Protein AF-A0A357AYV5-F1 (afdb_monomer_lite)

Foldseek 3Di:
DEAEACLVDDPVVLVQLLCCLPVQWGQDPVRDIDGRPPPDYHYDHCQLVVLLVVLDPPPDDDDDPVVSVVSSVVSSVVRCCVSDPPSSVVSDPDDDDDHDDDPVRVVVVVVVVVVVVVVVVPD

pLDDT: mean 84.46, std 12.89, range [44.72, 97.19]

Secondary structure (DSSP, 8-state):
-EE--GGGS-HHHHHHHHHHHHHSEEE-TTS-EEE-TT---EE---TTHHHHHS----SSS---HHHHHHHHHHHHHHHHHHHS-HHHHTT-S---PPPPPPHHHHHHHHHHHHHHHHHHHH-

Radius of gyration: 19.45 Å; chains: 1; bounding box: 59×25×50 Å

Sequence (123 aa):
VLFDEIEKSHEDVWGLLLQIMEDGRLTDSTGRLSDFRNTIVVMTSNVGAKAISDGKPALGFGGSDSDTEATAYSAVMKELKQTFRPEFLNRVEDMIVFRRLTREEMKKIASGMTEAVAQRMRG

Structure (mmCIF, N/CA/C/O backbone):
data_AF-A0A357AYV5-F1
#
_entry.id   AF-A0A357AYV5-F1
#
loop_
_atom_site.group_PDB
_atom_site.id
_atom_site.type_symbol
_atom_site.label_atom_id
_atom_site.label_alt_id
_atom_site.label_comp_id
_atom_site.label_asym_id
_atom_site.label_entity_id
_atom_site.label_seq_id
_atom_site.pdbx_PDB_ins_code
_atom_site.Cartn_x
_atom_site.Cartn_y
_atom_site.Cartn_z
_atom_site.occupancy
_atom_site.B_iso_or_equiv
_atom_site.auth_seq_id
_atom_site.auth_comp_id
_atom_site.auth_asym_id
_atom_site.auth_atom_id
_atom_site.pdbx_PDB_model_num
ATOM 1 N N . VAL A 1 1 ? -8.568 -6.433 -5.334 1.00 91.06 1 VAL A N 1
ATOM 2 C CA . VAL A 1 1 ? -8.920 -4.994 -5.408 1.00 91.06 1 VAL A CA 1
ATOM 3 C C . VAL A 1 1 ? -7.696 -4.195 -5.006 1.00 91.06 1 VAL A C 1
ATOM 5 O O . VAL A 1 1 ? -7.039 -4.608 -4.061 1.00 91.06 1 VAL A O 1
ATOM 8 N N . LEU A 1 2 ? -7.363 -3.133 -5.742 1.00 93.31 2 LEU A N 1
ATOM 9 C CA . LEU A 1 2 ? -6.226 -2.256 -5.451 1.00 93.31 2 LEU A CA 1
ATOM 10 C C . LEU A 1 2 ? -6.751 -0.897 -4.981 1.00 93.31 2 LEU A C 1
ATOM 12 O O . LEU A 1 2 ? -7.509 -0.265 -5.714 1.00 93.31 2 LEU A O 1
ATOM 16 N N . PHE A 1 3 ? -6.337 -0.465 -3.795 1.00 92.38 3 PHE A N 1
ATOM 17 C CA . PHE A 1 3 ? -6.502 0.909 -3.332 1.00 92.38 3 PHE A CA 1
ATOM 18 C C . PHE A 1 3 ? -5.146 1.603 -3.386 1.00 92.38 3 PHE A C 1
ATOM 20 O O . PHE A 1 3 ? -4.200 1.169 -2.732 1.00 92.38 3 PHE A O 1
ATOM 27 N N . ASP A 1 4 ? -5.052 2.643 -4.203 1.00 93.31 4 ASP A N 1
ATOM 28 C CA . ASP A 1 4 ? -3.798 3.349 -4.440 1.00 93.31 4 ASP A CA 1
ATOM 29 C C . ASP A 1 4 ? -3.725 4.619 -3.585 1.00 93.31 4 ASP A C 1
ATOM 31 O O . ASP A 1 4 ? -4.740 5.292 -3.405 1.00 93.31 4 ASP A O 1
ATOM 35 N N . GLU A 1 5 ? -2.537 4.934 -3.065 1.00 91.38 5 GLU A N 1
ATOM 36 C CA . GLU A 1 5 ? -2.243 6.165 -2.313 1.00 91.38 5 GLU A CA 1
ATOM 37 C C . GLU A 1 5 ? -3.247 6.454 -1.184 1.00 91.38 5 GLU A C 1
ATOM 39 O O . GLU A 1 5 ? -3.818 7.548 -1.073 1.00 91.38 5 GLU A O 1
ATOM 44 N N . ILE A 1 6 ? -3.480 5.453 -0.329 1.00 90.62 6 ILE A N 1
ATOM 45 C CA . ILE A 1 6 ? -4.541 5.511 0.685 1.00 90.62 6 ILE A CA 1
ATOM 46 C C . ILE A 1 6 ? -4.380 6.681 1.672 1.00 90.62 6 ILE A C 1
ATOM 48 O O . ILE A 1 6 ? -5.375 7.144 2.224 1.00 90.62 6 ILE A O 1
ATOM 52 N N . GLU A 1 7 ? -3.175 7.238 1.832 1.00 89.12 7 GLU A N 1
ATOM 53 C CA . GLU A 1 7 ? -2.917 8.428 2.653 1.00 89.12 7 GLU A CA 1
ATOM 54 C C . GLU A 1 7 ? -3.620 9.703 2.164 1.00 89.12 7 GLU A C 1
ATOM 56 O O . GLU A 1 7 ? -3.778 10.647 2.935 1.00 89.12 7 GLU A O 1
ATOM 61 N N . LYS A 1 8 ? -4.037 9.756 0.893 1.00 88.88 8 LYS A N 1
ATOM 62 C CA . LYS A 1 8 ? -4.758 10.908 0.325 1.00 88.88 8 LYS A CA 1
ATOM 63 C C . LYS A 1 8 ? -6.266 10.846 0.579 1.00 88.88 8 LYS A C 1
ATOM 65 O O . LYS A 1 8 ? -6.986 11.776 0.216 1.00 88.88 8 LYS A O 1
ATOM 70 N N . SER A 1 9 ? -6.753 9.752 1.162 1.00 85.50 9 SER A N 1
ATOM 71 C CA . SER A 1 9 ? -8.182 9.499 1.340 1.00 85.50 9 SER A CA 1
ATOM 72 C C . SER A 1 9 ? -8.774 10.294 2.506 1.00 85.50 9 SER A C 1
ATOM 74 O O . SER A 1 9 ? -8.176 10.406 3.576 1.00 85.50 9 SER A O 1
ATOM 76 N N . HIS A 1 10 ? -9.992 10.807 2.315 1.00 85.19 10 HIS A N 1
ATOM 77 C CA . HIS A 1 10 ? -10.759 11.488 3.365 1.00 85.19 10 HIS A CA 1
ATOM 78 C C . HIS A 1 10 ? -11.106 10.541 4.526 1.00 85.19 10 HIS A C 1
ATOM 80 O O . HIS A 1 10 ? -11.268 9.345 4.287 1.00 85.19 10 HIS A O 1
ATOM 86 N N . GLU A 1 11 ? -11.288 11.072 5.747 1.00 80.19 11 GLU A N 1
ATOM 87 C CA . GLU A 1 11 ? -11.591 10.309 6.979 1.00 80.19 11 GLU A CA 1
ATOM 88 C C . GLU A 1 11 ? -12.777 9.328 6.843 1.00 80.19 11 GLU A C 1
ATOM 90 O O . GLU A 1 11 ? -12.757 8.240 7.420 1.00 80.19 11 GLU A O 1
ATOM 95 N N . ASP A 1 12 ? -13.753 9.634 5.992 1.00 81.00 12 ASP A N 1
ATOM 96 C CA . ASP A 1 12 ? -14.913 8.761 5.758 1.00 81.00 12 ASP A CA 1
ATOM 97 C C . ASP A 1 12 ? -14.563 7.456 5.021 1.00 81.00 12 ASP A C 1
ATOM 99 O O . ASP A 1 12 ? -15.222 6.433 5.205 1.00 81.00 12 ASP A O 1
ATOM 103 N N . VAL A 1 13 ? -13.503 7.454 4.202 1.00 84.00 13 VAL A N 1
ATOM 104 C CA . VAL A 1 13 ? -13.058 6.260 3.457 1.00 84.00 13 VAL A CA 1
ATOM 105 C C . VAL A 1 13 ? -12.501 5.200 4.409 1.00 84.00 13 VAL A C 1
ATOM 107 O O . VAL A 1 13 ? -12.618 4.003 4.158 1.00 84.00 13 VAL A O 1
ATOM 110 N N . TRP A 1 14 ? -11.946 5.622 5.541 1.00 85.06 14 TRP A N 1
ATOM 111 C CA . TRP A 1 14 ? -11.319 4.740 6.521 1.00 85.06 14 TRP A CA 1
ATOM 112 C C . TRP A 1 14 ? -12.336 3.829 7.193 1.00 85.06 14 TRP A C 1
ATOM 114 O O . TRP A 1 14 ? -12.063 2.646 7.369 1.00 85.06 14 TRP A O 1
ATOM 124 N N . GLY A 1 15 ? -13.524 4.353 7.510 1.00 84.69 15 GLY A N 1
ATOM 125 C CA . GLY A 1 15 ? -14.617 3.551 8.061 1.00 84.69 15 GLY A CA 1
ATOM 126 C C . GLY A 1 15 ? -15.060 2.446 7.101 1.00 84.69 15 GLY A C 1
ATOM 127 O O . GLY A 1 15 ? -15.285 1.314 7.521 1.00 84.69 15 GLY A O 1
ATOM 128 N N . LEU A 1 16 ? -15.099 2.746 5.799 1.00 88.00 16 LEU A N 1
ATOM 129 C CA . LEU A 1 16 ? -15.429 1.769 4.759 1.00 88.00 16 LEU A CA 1
ATOM 130 C C . LEU A 1 16 ? -14.338 0.703 4.605 1.00 88.00 16 LEU A C 1
ATOM 132 O O . LEU A 1 16 ? -14.644 -0.482 4.484 1.00 88.00 16 LEU A O 1
ATOM 136 N N . LEU A 1 17 ? -13.064 1.106 4.632 1.00 89.06 17 LEU A N 1
ATOM 137 C CA . LEU A 1 17 ? -11.941 0.169 4.574 1.00 89.06 17 LEU A CA 1
ATOM 138 C C . LEU A 1 17 ? -11.896 -0.733 5.808 1.00 89.06 17 LEU A C 1
ATOM 140 O O . LEU A 1 17 ? -11.690 -1.935 5.661 1.00 89.06 17 LEU A O 1
ATOM 144 N N . LEU A 1 18 ? -12.137 -0.182 7.002 1.00 88.94 18 LEU A N 1
ATOM 145 C CA . LEU A 1 18 ? -12.295 -0.976 8.217 1.00 88.94 18 LEU A CA 1
ATOM 146 C C . LEU A 1 18 ? -13.415 -1.996 8.015 1.00 88.94 18 LEU A C 1
ATOM 148 O O . LEU A 1 18 ? -13.136 -3.184 8.090 1.00 88.94 18 LEU A O 1
ATOM 152 N N . GLN A 1 19 ? -14.622 -1.582 7.619 1.00 89.69 19 GLN A N 1
ATOM 153 C CA . GLN A 1 19 ? -15.736 -2.507 7.372 1.00 89.69 19 GLN A CA 1
ATOM 154 C C . GLN A 1 19 ? -15.360 -3.665 6.427 1.00 89.69 19 GLN A C 1
ATOM 156 O O . GLN A 1 19 ? -15.663 -4.825 6.714 1.00 89.69 19 GLN A O 1
ATOM 161 N N . ILE A 1 20 ? -14.647 -3.374 5.333 1.00 92.19 20 ILE A N 1
ATOM 162 C CA . ILE A 1 20 ? -14.155 -4.403 4.406 1.00 92.19 20 ILE A CA 1
ATOM 163 C C . ILE A 1 20 ? -13.222 -5.389 5.117 1.00 92.19 20 ILE A C 1
ATOM 165 O O . ILE A 1 20 ? -13.363 -6.595 4.927 1.00 92.19 20 ILE A O 1
ATOM 169 N N . MET A 1 21 ? -12.277 -4.897 5.918 1.00 89.62 21 MET A N 1
ATOM 170 C CA . MET A 1 21 ? -11.296 -5.730 6.618 1.00 89.62 21 MET A CA 1
ATOM 171 C C . MET A 1 21 ? -11.884 -6.491 7.816 1.00 89.62 21 MET A C 1
ATOM 173 O O . MET A 1 21 ? -11.376 -7.554 8.162 1.00 89.62 21 MET A O 1
ATOM 177 N N . GLU A 1 22 ? -12.923 -5.966 8.471 1.00 89.06 22 GLU A N 1
ATOM 178 C CA . GLU A 1 22 ? -13.549 -6.612 9.632 1.00 89.06 22 GLU A CA 1
ATOM 179 C C . GLU A 1 22 ? -14.614 -7.634 9.215 1.00 89.06 22 GLU A C 1
ATOM 181 O O . GLU A 1 22 ? -14.554 -8.792 9.626 1.00 89.06 22 GLU A O 1
ATOM 186 N N . ASP A 1 23 ? -15.562 -7.219 8.372 1.00 90.12 23 ASP A N 1
ATOM 187 C CA . ASP A 1 23 ? -16.749 -8.012 8.036 1.00 90.12 23 ASP A CA 1
ATOM 188 C C . ASP A 1 23 ? -16.628 -8.731 6.687 1.00 90.12 23 ASP A C 1
ATOM 190 O O . ASP A 1 23 ? -17.500 -9.525 6.310 1.00 90.12 23 ASP A O 1
ATOM 194 N N . GLY A 1 24 ? -15.585 -8.426 5.909 1.00 91.94 24 GLY A N 1
ATOM 195 C CA . GLY A 1 24 ? -15.467 -8.891 4.531 1.00 91.94 24 GLY A CA 1
ATOM 196 C C . GLY A 1 24 ? -16.610 -8.374 3.663 1.00 91.94 24 GLY A C 1
ATOM 197 O O . GLY A 1 24 ? -17.014 -9.055 2.724 1.00 91.94 24 GLY A O 1
ATOM 198 N N . ARG A 1 25 ? -17.206 -7.224 3.995 1.00 93.19 25 ARG A N 1
ATOM 199 C CA . ARG A 1 25 ? -18.367 -6.659 3.299 1.00 93.19 25 ARG A CA 1
ATOM 200 C C . ARG A 1 25 ? -18.278 -5.142 3.255 1.00 93.19 25 ARG A C 1
ATOM 202 O O . ARG A 1 25 ? -17.717 -4.522 4.144 1.00 93.19 25 ARG A O 1
ATOM 209 N N . LEU A 1 26 ? -18.884 -4.549 2.236 1.00 92.62 26 LEU A N 1
ATOM 210 C CA . LEU A 1 26 ? -19.018 -3.102 2.101 1.00 92.62 26 LEU A CA 1
ATOM 211 C C . LEU A 1 26 ? -20.471 -2.774 1.792 1.00 92.62 26 LEU A C 1
ATOM 213 O O . LEU A 1 26 ? -21.032 -3.339 0.853 1.00 92.62 26 LEU A O 1
ATOM 217 N N . THR A 1 27 ? -21.071 -1.861 2.551 1.00 88.19 27 THR A N 1
ATOM 218 C CA . THR A 1 27 ? -22.367 -1.279 2.179 1.00 88.19 27 THR A CA 1
ATOM 219 C C . THR A 1 27 ? -22.122 0.103 1.601 1.00 88.19 27 THR A C 1
ATOM 221 O O . THR A 1 27 ? -21.567 0.961 2.281 1.00 88.19 27 THR A O 1
ATOM 224 N N . ASP A 1 28 ? -22.488 0.312 0.339 1.00 84.12 28 ASP A N 1
ATOM 225 C CA . ASP A 1 28 ? -22.344 1.627 -0.286 1.00 84.12 28 ASP A CA 1
ATOM 226 C C . ASP A 1 28 ? -23.428 2.615 0.185 1.00 84.12 28 ASP A C 1
ATOM 228 O O . ASP A 1 28 ? -24.374 2.264 0.894 1.00 84.12 28 ASP A O 1
ATOM 232 N N . SER A 1 29 ? -23.314 3.875 -0.238 1.00 80.50 29 SER A N 1
ATOM 233 C CA . SER A 1 29 ? -24.261 4.942 0.114 1.00 80.50 29 SER A CA 1
ATOM 234 C C . SER A 1 29 ? -25.680 4.736 -0.433 1.00 80.50 29 SER A C 1
ATOM 236 O O . SER A 1 29 ? -26.608 5.410 0.009 1.00 80.50 29 SER A O 1
ATOM 238 N N . THR A 1 30 ? -25.870 3.807 -1.374 1.00 88.31 30 THR A N 1
ATOM 239 C CA . THR A 1 30 ? -27.181 3.427 -1.921 1.00 88.31 30 THR A CA 1
ATOM 240 C C . THR A 1 30 ? -27.786 2.215 -1.209 1.00 88.31 30 THR A C 1
ATOM 242 O O . THR A 1 30 ? -28.877 1.771 -1.565 1.00 88.31 30 THR A O 1
ATOM 245 N N . GLY A 1 31 ? -27.098 1.684 -0.191 1.00 85.56 31 GLY A N 1
ATOM 246 C CA . GLY A 1 31 ? -27.522 0.519 0.579 1.00 85.56 31 GLY A CA 1
ATOM 247 C C . GLY A 1 31 ? -27.207 -0.816 -0.096 1.00 85.56 31 GLY A C 1
ATOM 248 O O . GLY A 1 31 ? -27.706 -1.853 0.347 1.00 85.56 31 GLY A O 1
ATOM 249 N N . ARG A 1 32 ? -26.399 -0.836 -1.165 1.00 88.88 32 ARG A N 1
ATOM 250 C CA . ARG A 1 32 ? -26.005 -2.092 -1.812 1.00 88.88 32 ARG A CA 1
ATOM 251 C C . ARG A 1 32 ? -24.862 -2.730 -1.041 1.00 88.88 32 ARG A C 1
ATOM 253 O O . ARG A 1 32 ? -23.832 -2.108 -0.793 1.00 88.88 32 ARG A O 1
ATOM 260 N N . LEU A 1 33 ? -25.044 -4.005 -0.721 1.00 91.81 33 LEU A N 1
ATOM 261 C CA . LEU A 1 33 ? -24.033 -4.823 -0.072 1.00 91.81 33 LEU A CA 1
ATOM 262 C C . LEU A 1 33 ? -23.132 -5.486 -1.121 1.00 91.81 33 LEU A C 1
ATOM 264 O O . LEU A 1 33 ? -23.619 -6.186 -2.009 1.00 91.81 33 LEU A O 1
ATOM 268 N N . SER A 1 34 ? -21.824 -5.302 -0.984 1.00 92.50 34 SER A N 1
ATOM 269 C CA . SER A 1 34 ? -20.788 -6.000 -1.749 1.00 92.50 34 SER A CA 1
ATOM 270 C C . SER A 1 34 ? -20.012 -6.949 -0.837 1.00 92.50 34 SER A C 1
ATOM 272 O O . SER A 1 34 ? -19.717 -6.607 0.308 1.00 92.50 34 SER A O 1
ATOM 274 N N . ASP A 1 35 ? -19.684 -8.139 -1.339 1.00 93.75 35 ASP A N 1
ATOM 275 C CA . ASP A 1 35 ? -18.961 -9.184 -0.605 1.00 93.75 35 ASP A CA 1
ATOM 276 C C . ASP A 1 35 ? -17.469 -9.186 -0.973 1.00 93.75 35 ASP A C 1
ATOM 278 O O . ASP A 1 35 ? -17.103 -9.271 -2.145 1.00 93.75 35 ASP A O 1
ATOM 282 N N . PHE A 1 36 ? -16.614 -9.095 0.040 1.00 94.94 36 PHE A N 1
ATOM 283 C CA . PHE A 1 36 ? -15.154 -9.066 -0.032 1.00 94.94 36 PHE A CA 1
ATOM 284 C C . PHE A 1 36 ? -14.499 -10.297 0.616 1.00 94.94 36 PHE A C 1
ATOM 286 O O . PHE A 1 36 ? -13.276 -10.402 0.593 1.00 94.94 36 PHE A O 1
ATOM 293 N N . ARG A 1 37 ? -15.266 -11.267 1.136 1.00 93.00 37 ARG A N 1
ATOM 294 C CA . ARG A 1 37 ? -14.719 -12.454 1.834 1.00 93.00 37 ARG A CA 1
ATOM 295 C C . ARG A 1 37 ? -13.786 -13.318 0.978 1.00 93.00 37 ARG A C 1
ATOM 297 O O . ARG A 1 37 ? -12.937 -14.018 1.514 1.00 93.00 37 ARG A O 1
ATOM 304 N N .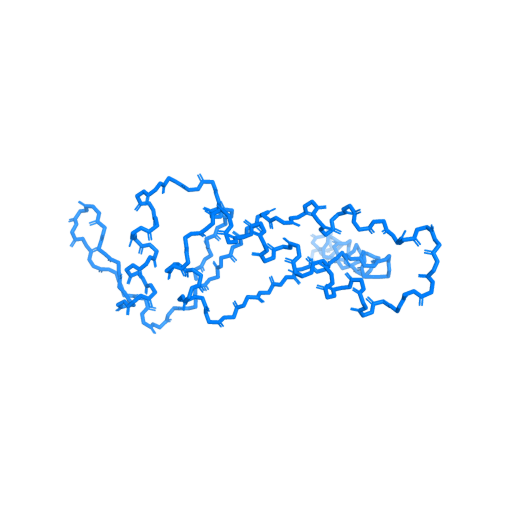 ASN A 1 38 ? -13.921 -13.252 -0.346 1.00 93.75 38 ASN A N 1
ATOM 305 C CA . ASN A 1 38 ? -13.075 -13.960 -1.311 1.00 93.75 38 ASN A CA 1
ATOM 306 C C . ASN A 1 38 ? -12.261 -12.989 -2.182 1.00 93.75 38 ASN A C 1
ATOM 308 O O . ASN A 1 38 ? -12.004 -13.262 -3.355 1.00 93.75 38 ASN A O 1
ATOM 312 N N . THR A 1 39 ? -11.864 -11.849 -1.617 1.00 93.56 39 THR A N 1
ATOM 313 C CA . THR A 1 39 ? -11.149 -10.793 -2.335 1.00 93.56 39 THR A CA 1
ATOM 314 C C . THR A 1 39 ? -9.827 -10.480 -1.652 1.00 93.56 39 THR A C 1
ATOM 316 O O . THR A 1 39 ? -9.799 -10.093 -0.490 1.00 93.56 39 THR A O 1
ATOM 319 N N . ILE A 1 40 ? -8.728 -10.547 -2.408 1.00 92.38 40 ILE A N 1
ATOM 320 C CA . ILE A 1 40 ? -7.447 -9.991 -1.960 1.00 92.38 40 ILE A CA 1
ATOM 321 C C . ILE A 1 40 ? -7.516 -8.472 -2.104 1.00 92.38 40 ILE A C 1
ATOM 323 O O . ILE A 1 40 ? -7.739 -7.948 -3.206 1.00 92.38 40 ILE A O 1
ATOM 327 N N . VAL A 1 41 ? -7.329 -7.770 -0.992 1.00 92.12 41 VAL A N 1
ATOM 328 C CA . VAL A 1 41 ? -7.222 -6.314 -0.951 1.00 92.12 41 VAL A CA 1
ATOM 329 C C . VAL A 1 41 ? -5.746 -5.949 -0.888 1.00 92.12 41 VAL A C 1
ATOM 331 O O . VAL A 1 41 ? -5.039 -6.347 0.028 1.00 92.12 41 VAL A O 1
ATOM 334 N N . VAL A 1 42 ? -5.286 -5.200 -1.884 1.00 94.38 42 VAL A N 1
ATOM 335 C CA . VAL A 1 42 ? -3.936 -4.641 -1.931 1.00 94.38 42 VAL A CA 1
ATOM 336 C C . VAL A 1 42 ? -4.059 -3.140 -1.761 1.00 94.38 42 VAL A C 1
ATOM 338 O O . VAL A 1 42 ? -4.900 -2.511 -2.404 1.00 94.38 42 VAL A O 1
ATOM 341 N N . MET A 1 43 ? -3.228 -2.573 -0.897 1.00 92.88 43 MET A N 1
ATOM 342 C CA . MET A 1 43 ? -3.192 -1.141 -0.638 1.00 92.88 43 MET A CA 1
ATOM 343 C C . MET A 1 43 ? -1.771 -0.633 -0.829 1.00 92.88 43 MET A C 1
ATOM 345 O O . MET A 1 43 ? -0.818 -1.310 -0.442 1.00 92.88 43 MET A O 1
ATOM 349 N N . THR A 1 44 ? -1.624 0.544 -1.420 1.00 92.94 44 THR A N 1
ATOM 350 C CA . THR A 1 44 ? -0.328 1.212 -1.559 1.00 92.94 44 THR A CA 1
ATOM 351 C C . THR A 1 44 ? -0.355 2.525 -0.790 1.00 92.94 44 THR A C 1
ATOM 353 O O . THR A 1 44 ? -1.396 3.170 -0.645 1.00 92.94 44 THR A O 1
ATOM 356 N N . SER A 1 45 ? 0.808 2.929 -0.295 1.00 91.94 45 SER A N 1
ATOM 357 C CA . SER A 1 45 ? 0.987 4.244 0.295 1.00 91.94 45 SER A CA 1
ATOM 358 C C . SER A 1 45 ? 2.368 4.781 -0.031 1.00 91.94 45 SER A C 1
ATOM 360 O O . SER A 1 45 ? 3.342 4.028 -0.043 1.00 91.94 45 SER A O 1
ATOM 362 N N . ASN A 1 46 ? 2.455 6.090 -0.261 1.00 91.00 46 ASN A N 1
ATOM 363 C CA . ASN A 1 46 ? 3.738 6.774 -0.414 1.00 91.00 46 ASN A CA 1
ATOM 364 C C . ASN A 1 46 ? 4.314 7.282 0.919 1.00 91.00 46 ASN A C 1
ATOM 366 O O . ASN A 1 46 ? 5.373 7.917 0.935 1.00 91.00 46 ASN A O 1
ATOM 370 N N . VAL A 1 47 ? 3.646 7.031 2.047 1.00 90.19 47 VAL A N 1
ATOM 371 C CA . VAL A 1 47 ? 4.158 7.397 3.375 1.00 90.19 47 VAL A CA 1
ATOM 372 C C . VAL A 1 47 ? 5.473 6.665 3.650 1.00 90.19 47 VAL A C 1
ATOM 374 O O . VAL A 1 47 ? 5.627 5.491 3.324 1.00 90.19 47 VAL A O 1
ATOM 377 N N . GLY A 1 48 ? 6.467 7.359 4.211 1.00 82.50 48 GLY A N 1
ATOM 378 C CA . GLY A 1 48 ? 7.795 6.784 4.426 1.00 82.50 48 GLY A CA 1
ATOM 379 C C . GLY A 1 48 ? 8.663 6.671 3.171 1.00 82.50 48 GLY A C 1
ATOM 380 O O . GLY A 1 48 ? 9.846 6.350 3.291 1.00 82.50 48 GLY A O 1
ATOM 381 N N . ALA A 1 49 ? 8.161 7.001 1.971 1.00 82.06 49 ALA A N 1
ATOM 382 C CA . ALA A 1 49 ? 8.961 6.935 0.743 1.00 82.06 49 ALA A CA 1
ATOM 383 C C . ALA A 1 49 ? 10.210 7.830 0.814 1.00 82.06 49 ALA A C 1
ATOM 385 O O . ALA A 1 49 ? 11.266 7.484 0.280 1.00 82.06 49 ALA A O 1
ATOM 386 N N . LYS A 1 50 ? 10.125 8.961 1.529 1.00 76.38 50 LYS A N 1
ATOM 387 C CA . LYS A 1 50 ? 11.272 9.842 1.759 1.00 76.38 50 LYS A CA 1
ATOM 388 C C . LYS A 1 50 ? 12.323 9.204 2.667 1.00 76.38 50 LYS A C 1
ATOM 390 O O . LYS A 1 50 ? 13.496 9.378 2.381 1.00 76.38 50 LYS A O 1
ATOM 395 N N . ALA A 1 51 ? 11.951 8.428 3.685 1.00 74.31 51 ALA A N 1
ATOM 396 C CA . ALA A 1 51 ? 12.918 7.722 4.532 1.00 74.31 51 ALA A CA 1
ATOM 397 C C . ALA A 1 51 ? 13.706 6.661 3.742 1.00 74.31 51 ALA A C 1
ATOM 399 O O . ALA A 1 51 ? 14.912 6.507 3.919 1.00 74.31 51 ALA A O 1
ATOM 400 N N . ILE A 1 52 ? 13.035 5.989 2.804 1.00 73.06 52 ILE A N 1
ATOM 401 C CA . ILE A 1 52 ? 13.646 5.026 1.876 1.00 73.06 52 ILE A CA 1
ATOM 402 C C . ILE A 1 52 ? 14.515 5.753 0.836 1.00 73.06 52 ILE A C 1
ATOM 404 O O . ILE A 1 52 ? 15.558 5.254 0.406 1.00 73.06 52 ILE A O 1
ATOM 408 N N . SER A 1 53 ? 14.103 6.960 0.434 1.00 67.62 53 SER A N 1
ATOM 409 C CA . SER A 1 53 ? 14.849 7.788 -0.503 1.00 67.62 53 SER A CA 1
ATOM 410 C C . SER A 1 53 ? 16.114 8.376 0.150 1.00 67.62 53 SER A C 1
ATOM 412 O O . SER A 1 53 ? 17.235 8.165 -0.305 1.00 67.62 53 SER A O 1
ATOM 414 N N . ASP A 1 54 ? 15.973 9.065 1.266 1.00 63.72 54 ASP A N 1
ATOM 415 C CA . ASP A 1 54 ? 17.035 9.847 1.895 1.00 63.72 54 ASP A CA 1
ATOM 416 C C . ASP A 1 54 ? 18.017 9.009 2.717 1.00 63.72 54 ASP A C 1
ATOM 418 O O . ASP A 1 54 ? 18.895 9.588 3.360 1.00 63.72 54 ASP A O 1
ATOM 422 N N . GLY A 1 55 ? 17.912 7.674 2.662 1.00 54.78 55 GLY A N 1
ATOM 423 C CA . GLY A 1 55 ? 18.912 6.711 3.120 1.00 54.78 55 GLY A CA 1
ATOM 424 C C . GLY A 1 55 ? 20.253 6.908 2.411 1.00 54.78 55 GLY A C 1
ATOM 425 O O . GLY A 1 55 ? 20.687 6.093 1.601 1.00 54.78 55 GLY A O 1
ATOM 426 N N . LYS A 1 56 ? 20.916 8.029 2.700 1.00 49.16 56 LYS A N 1
ATOM 427 C CA . LYS A 1 56 ? 22.338 8.214 2.479 1.00 49.16 56 LYS A CA 1
ATOM 428 C C . LYS A 1 56 ? 23.010 7.103 3.284 1.00 49.16 56 LYS A C 1
ATOM 430 O O . LYS A 1 56 ? 22.723 7.010 4.480 1.00 49.16 56 LYS A O 1
ATOM 435 N N . PRO A 1 57 ? 23.891 6.283 2.684 1.00 49.31 57 PRO A N 1
ATOM 436 C CA . PRO A 1 57 ? 24.773 5.460 3.494 1.00 49.31 57 PRO A CA 1
ATOM 437 C C . PRO A 1 57 ? 25.449 6.405 4.483 1.00 49.31 57 PRO A C 1
ATOM 439 O O . PRO A 1 57 ? 25.881 7.494 4.082 1.00 49.31 57 PRO A O 1
ATOM 442 N N . ALA A 1 58 ? 25.450 6.048 5.768 1.00 48.47 58 ALA A N 1
ATOM 443 C CA . ALA A 1 58 ? 26.155 6.821 6.774 1.00 48.47 58 ALA A CA 1
ATOM 444 C C . ALA A 1 58 ? 27.570 7.070 6.237 1.00 48.47 58 ALA A C 1
ATOM 446 O O . ALA A 1 58 ? 28.340 6.139 5.997 1.00 48.47 58 ALA A O 1
ATOM 447 N N . LEU A 1 59 ? 27.867 8.331 5.919 1.00 44.72 59 LEU A N 1
ATOM 448 C CA . LEU A 1 59 ? 29.191 8.762 5.500 1.00 44.72 59 LEU A CA 1
ATOM 449 C C . LEU A 1 59 ? 30.095 8.589 6.724 1.00 44.72 59 LEU A C 1
ATOM 451 O O . LEU A 1 59 ? 30.218 9.491 7.545 1.00 44.72 59 LEU A O 1
ATOM 455 N N . GLY A 1 60 ? 30.664 7.392 6.859 1.00 45.34 60 GLY A N 1
ATOM 456 C CA . GLY A 1 60 ? 31.502 6.979 7.978 1.00 45.34 60 GLY A CA 1
ATOM 457 C C . GLY A 1 60 ? 30.827 5.924 8.856 1.00 45.34 60 GLY A C 1
ATOM 458 O O . GLY A 1 60 ? 29.719 6.131 9.331 1.00 45.34 60 GLY A O 1
ATOM 459 N N . PHE A 1 61 ? 31.565 4.842 9.121 1.00 52.44 61 PHE A N 1
ATOM 460 C CA . PHE A 1 61 ? 31.251 3.697 9.991 1.00 52.44 61 PHE A CA 1
ATOM 461 C C . PHE A 1 61 ? 30.399 2.582 9.372 1.00 52.44 61 PHE A C 1
ATOM 463 O O . PHE A 1 61 ? 29.189 2.561 9.521 1.00 52.44 61 PHE A O 1
ATOM 470 N N . GLY A 1 62 ? 31.086 1.635 8.716 1.00 50.59 62 GLY A N 1
ATOM 471 C CA . GLY A 1 62 ? 31.029 0.174 8.935 1.00 50.59 62 GLY A CA 1
ATOM 472 C C . GLY A 1 62 ? 29.710 -0.563 9.216 1.00 50.59 62 GLY A C 1
ATOM 473 O O . GLY A 1 62 ? 29.784 -1.693 9.689 1.00 50.59 62 GLY A O 1
ATOM 474 N N . GLY A 1 63 ? 28.544 0.029 8.976 1.00 52.00 63 GLY A N 1
ATOM 475 C CA . GLY A 1 63 ? 27.246 -0.624 9.116 1.00 52.00 63 GLY A CA 1
ATOM 476 C C . GLY A 1 63 ? 27.009 -1.593 7.966 1.00 52.00 63 GLY A C 1
ATOM 477 O O . GLY A 1 63 ? 27.318 -1.285 6.814 1.00 52.00 63 GLY A O 1
ATOM 478 N N . SER A 1 64 ? 26.490 -2.773 8.283 1.00 56.97 64 SER A N 1
ATOM 479 C CA . SER A 1 64 ? 26.099 -3.757 7.276 1.00 56.97 64 SER A CA 1
ATOM 480 C C . SER A 1 64 ? 24.859 -3.276 6.505 1.00 56.97 64 SER A C 1
ATOM 482 O O . SER A 1 64 ? 24.055 -2.502 7.032 1.00 56.97 64 SER A O 1
ATOM 484 N N . ASP A 1 65 ? 24.659 -3.740 5.266 1.00 59.75 65 ASP A N 1
ATOM 485 C CA . ASP A 1 65 ? 23.458 -3.402 4.477 1.00 59.75 65 ASP A CA 1
ATOM 486 C C . ASP A 1 65 ? 22.154 -3.732 5.239 1.00 59.75 65 ASP A C 1
ATOM 488 O O . ASP A 1 65 ? 21.178 -2.982 5.162 1.00 59.75 65 ASP A O 1
ATOM 492 N N . SER A 1 66 ? 22.166 -4.784 6.068 1.00 60.31 66 SER A N 1
ATOM 493 C CA . SER A 1 66 ? 21.044 -5.180 6.931 1.00 60.31 66 SER A CA 1
ATOM 494 C C . SER A 1 66 ? 20.685 -4.152 8.008 1.00 60.31 66 SER A C 1
ATOM 496 O O . SER A 1 66 ? 19.503 -3.964 8.297 1.00 60.31 66 SER A O 1
ATOM 498 N N . ASP A 1 67 ? 21.668 -3.447 8.578 1.00 64.69 67 ASP A N 1
ATOM 499 C CA . ASP A 1 67 ? 21.406 -2.421 9.601 1.00 64.69 67 ASP A CA 1
ATOM 500 C C . ASP A 1 67 ? 20.697 -1.205 8.989 1.00 64.69 67 ASP A C 1
ATOM 502 O O . ASP A 1 67 ? 19.848 -0.560 9.614 1.00 64.69 67 ASP A O 1
ATOM 506 N N . THR A 1 68 ? 21.007 -0.918 7.724 1.00 70.12 68 THR A N 1
ATOM 507 C CA . THR A 1 68 ? 20.431 0.201 6.973 1.00 70.12 68 THR A CA 1
ATOM 508 C C . THR A 1 68 ? 18.971 -0.076 6.602 1.00 70.12 68 THR A C 1
ATOM 510 O O . THR A 1 68 ? 18.119 0.803 6.745 1.00 70.12 68 THR A O 1
ATOM 513 N N . GLU A 1 69 ? 18.652 -1.308 6.192 1.00 72.12 69 GLU A N 1
ATOM 514 C CA . GLU A 1 69 ? 17.287 -1.724 5.843 1.00 72.12 69 GLU A CA 1
ATOM 515 C C . GLU A 1 69 ? 16.366 -1.779 7.069 1.00 72.12 69 GLU A C 1
ATOM 517 O O . GLU A 1 69 ? 15.258 -1.239 7.031 1.00 72.12 69 GLU A O 1
ATOM 522 N N . ALA A 1 70 ? 16.843 -2.327 8.193 1.00 76.56 70 ALA A N 1
ATOM 523 C CA . ALA A 1 70 ? 16.093 -2.326 9.450 1.00 76.56 70 ALA A CA 1
ATOM 524 C C . ALA A 1 70 ? 15.804 -0.895 9.942 1.00 76.56 70 ALA A C 1
ATOM 526 O O . ALA A 1 70 ? 14.693 -0.587 10.388 1.00 76.56 70 ALA A O 1
ATOM 527 N N . THR A 1 71 ? 16.782 0.005 9.801 1.00 79.94 71 THR A N 1
ATOM 528 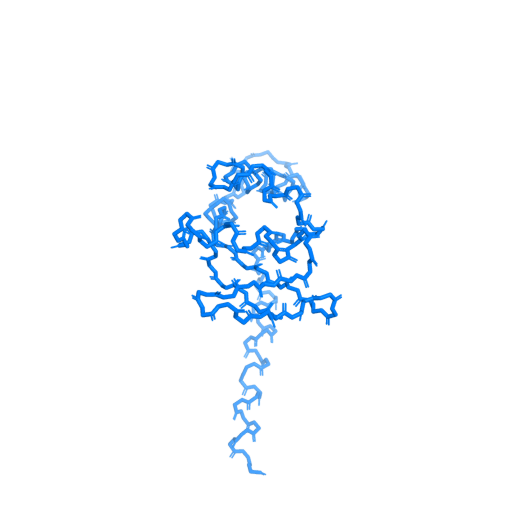C CA . THR A 1 71 ? 16.617 1.423 10.141 1.00 79.94 71 THR A CA 1
ATOM 529 C C . THR A 1 71 ? 15.564 2.084 9.248 1.00 79.94 71 THR A C 1
ATOM 531 O O . THR A 1 71 ? 14.655 2.737 9.766 1.00 79.94 71 THR A O 1
ATOM 534 N N . ALA A 1 72 ? 15.618 1.867 7.930 1.00 78.75 72 ALA A N 1
ATOM 535 C CA . ALA A 1 72 ? 14.630 2.397 6.989 1.00 78.75 72 ALA A CA 1
ATOM 536 C C . ALA A 1 72 ? 13.218 1.864 7.279 1.00 78.75 72 ALA A C 1
ATOM 538 O O . ALA A 1 72 ? 12.275 2.651 7.358 1.00 78.75 72 ALA A O 1
ATOM 539 N N . TYR A 1 73 ? 13.074 0.559 7.529 1.00 83.25 73 TYR A N 1
ATOM 540 C CA . TYR A 1 73 ? 11.800 -0.049 7.913 1.00 83.25 73 TYR A CA 1
ATOM 541 C C . TYR A 1 73 ? 11.222 0.604 9.173 1.00 83.25 73 TYR A C 1
ATOM 543 O O . TYR A 1 73 ? 10.057 0.999 9.196 1.00 83.25 73 TYR A O 1
ATOM 551 N N . SER A 1 74 ? 12.044 0.790 10.211 1.00 86.12 74 SER A N 1
ATOM 552 C CA . SER A 1 74 ? 11.602 1.421 11.459 1.00 86.12 74 SER A CA 1
ATOM 553 C C . SER A 1 74 ? 11.129 2.868 11.259 1.00 86.12 74 SER A C 1
ATOM 555 O O . SER A 1 74 ? 10.131 3.279 11.858 1.00 86.12 74 SER A O 1
ATOM 557 N N . ALA A 1 75 ? 11.794 3.625 10.379 1.00 85.69 75 ALA A N 1
ATOM 558 C CA . ALA A 1 75 ? 11.411 4.990 10.036 1.00 85.69 75 ALA A CA 1
ATOM 559 C C . ALA A 1 75 ? 10.077 5.027 9.273 1.00 85.69 75 ALA A C 1
ATOM 561 O O . ALA A 1 75 ? 9.192 5.801 9.638 1.00 85.69 75 ALA A O 1
ATOM 562 N N . VAL A 1 76 ? 9.894 4.135 8.293 1.00 87.81 76 VAL A N 1
ATOM 563 C CA . VAL A 1 76 ? 8.627 3.987 7.555 1.00 87.81 76 VAL A CA 1
ATOM 564 C C . VAL A 1 76 ? 7.494 3.613 8.510 1.00 87.81 76 VAL A C 1
ATOM 566 O O . VAL A 1 76 ? 6.443 4.244 8.481 1.00 87.81 76 VAL A O 1
ATOM 569 N N . MET A 1 77 ? 7.710 2.656 9.421 1.00 87.69 77 MET A N 1
ATOM 570 C CA . MET A 1 77 ? 6.692 2.263 10.405 1.00 87.69 77 MET A CA 1
ATOM 571 C C . MET A 1 77 ? 6.306 3.411 11.334 1.00 87.69 77 MET A C 1
ATOM 573 O O . MET A 1 77 ? 5.145 3.525 11.729 1.00 87.69 77 MET A O 1
ATOM 577 N N . LYS A 1 78 ? 7.268 4.259 11.707 1.00 89.50 78 LYS A N 1
ATOM 578 C CA . LYS A 1 78 ? 7.001 5.437 12.532 1.00 89.50 78 LYS A CA 1
ATOM 579 C C . LYS A 1 78 ? 6.117 6.440 11.795 1.00 89.50 78 LYS A C 1
ATOM 581 O O . LYS A 1 78 ? 5.154 6.913 12.390 1.00 89.50 78 LYS A O 1
ATOM 586 N N . GLU A 1 79 ? 6.422 6.745 10.535 1.00 89.88 79 GLU A N 1
ATOM 587 C CA . GLU A 1 79 ? 5.598 7.646 9.719 1.00 89.88 79 GLU A CA 1
ATOM 588 C C . GLU A 1 79 ? 4.205 7.057 9.475 1.00 89.88 79 GLU A C 1
ATOM 590 O O . GLU A 1 79 ? 3.206 7.741 9.689 1.00 89.88 79 GLU A O 1
ATOM 595 N N . LEU A 1 80 ? 4.113 5.761 9.154 1.00 89.31 80 LEU A N 1
ATOM 596 C CA . LEU A 1 80 ? 2.827 5.084 8.989 1.00 89.31 80 LEU A CA 1
ATOM 597 C C . LEU A 1 80 ? 1.971 5.177 10.252 1.00 89.31 80 LEU A C 1
ATOM 599 O O . LEU A 1 80 ? 0.809 5.539 10.158 1.00 89.31 80 LEU A O 1
ATOM 603 N N . LYS A 1 81 ? 2.524 4.945 11.446 1.00 89.19 81 LYS A N 1
ATOM 604 C CA . LYS A 1 81 ? 1.770 5.086 12.708 1.00 89.19 81 LYS A CA 1
ATOM 605 C C . LYS A 1 81 ? 1.348 6.524 13.031 1.00 89.19 81 LYS A C 1
ATOM 607 O O . LYS A 1 81 ? 0.483 6.713 13.881 1.00 89.19 81 LYS A O 1
ATOM 612 N N . GLN A 1 82 ? 1.983 7.529 12.427 1.00 90.00 82 GLN A N 1
ATOM 613 C CA . GLN A 1 82 ? 1.593 8.934 12.578 1.00 90.00 82 GLN A CA 1
ATOM 614 C C . GLN A 1 82 ? 0.485 9.327 11.599 1.00 90.00 82 GLN A C 1
ATOM 616 O O . GLN A 1 82 ? -0.358 10.149 11.944 1.00 90.00 82 GLN A O 1
ATOM 621 N N . THR A 1 83 ? 0.492 8.758 10.392 1.00 88.56 83 THR A N 1
ATOM 622 C CA . THR A 1 83 ? -0.510 9.044 9.356 1.00 88.56 83 THR A CA 1
ATOM 623 C C . THR A 1 83 ? -1.759 8.179 9.500 1.00 88.56 83 THR A C 1
ATOM 625 O O . THR A 1 83 ? -2.873 8.662 9.322 1.00 88.56 83 THR A O 1
ATOM 628 N N . PHE A 1 84 ? -1.579 6.903 9.825 1.00 87.12 84 PHE A N 1
ATOM 629 C CA . PHE A 1 84 ? -2.623 5.892 9.877 1.00 87.12 84 PHE A CA 1
ATOM 630 C C . PHE A 1 84 ? -3.005 5.587 11.318 1.00 87.12 84 PHE A C 1
ATOM 632 O O . PHE A 1 84 ? -2.148 5.461 12.197 1.00 87.12 84 PHE A O 1
ATOM 639 N N . ARG A 1 85 ? -4.305 5.411 11.560 1.00 86.50 85 ARG A N 1
ATOM 640 C CA . ARG A 1 85 ? -4.790 5.059 12.893 1.00 86.50 85 ARG A CA 1
ATOM 641 C C . ARG A 1 85 ? -4.382 3.620 13.257 1.00 86.50 85 ARG A C 1
ATOM 643 O O . ARG A 1 85 ? -4.433 2.745 12.385 1.00 86.50 85 ARG A O 1
ATOM 650 N N . PRO A 1 86 ? -3.992 3.334 14.514 1.00 87.06 86 PRO A N 1
ATOM 651 C CA . PRO A 1 86 ? -3.549 2.000 14.918 1.00 87.06 86 PRO A CA 1
ATOM 652 C C . PRO A 1 86 ? -4.571 0.898 14.626 1.00 87.06 86 PRO A C 1
ATOM 654 O O . PRO A 1 86 ? -4.179 -0.198 14.238 1.00 87.06 86 PRO A O 1
ATOM 657 N N . GLU A 1 87 ? -5.869 1.179 14.761 1.00 88.12 87 GLU A N 1
ATOM 658 C CA . GLU A 1 87 ? -6.935 0.225 14.456 1.00 88.12 87 GLU A CA 1
ATOM 659 C C . GLU A 1 87 ? -6.904 -0.248 13.003 1.00 88.12 87 GLU A C 1
ATOM 661 O O . GLU A 1 87 ? -7.116 -1.428 12.758 1.00 88.12 87 GLU A O 1
ATOM 666 N N . PHE A 1 88 ? -6.569 0.632 12.058 1.00 87.88 88 PHE A N 1
ATOM 667 C CA . PHE A 1 88 ? -6.450 0.284 10.647 1.00 87.88 88 PHE A CA 1
ATOM 668 C C . PHE A 1 88 ? -5.220 -0.593 10.406 1.00 87.88 88 PHE A C 1
ATOM 670 O O . PHE A 1 88 ? -5.322 -1.655 9.798 1.00 87.88 88 PHE A O 1
ATOM 677 N N . LEU A 1 89 ? -4.066 -0.187 10.944 1.00 89.12 89 LEU A N 1
ATOM 678 C CA . LEU A 1 89 ? -2.812 -0.931 10.783 1.00 89.12 89 LEU A CA 1
ATOM 679 C C . LEU A 1 89 ? -2.886 -2.333 11.398 1.00 89.12 89 LEU A C 1
ATOM 681 O O . LEU A 1 89 ? -2.351 -3.274 10.828 1.00 89.12 89 LEU A O 1
ATOM 685 N N . ASN A 1 90 ? -3.591 -2.487 12.519 1.00 89.69 90 ASN A N 1
ATOM 686 C CA . ASN A 1 90 ? -3.780 -3.778 13.182 1.00 89.69 90 ASN A CA 1
ATOM 687 C C . ASN A 1 90 ? -4.651 -4.764 12.379 1.00 89.69 90 ASN A C 1
ATOM 689 O O . ASN A 1 90 ? -4.706 -5.938 12.739 1.00 89.69 90 ASN A O 1
ATOM 693 N N . ARG A 1 91 ? -5.359 -4.306 11.336 1.00 91.81 91 ARG A N 1
ATOM 694 C CA . ARG A 1 91 ? -6.148 -5.161 10.431 1.00 91.81 91 ARG A CA 1
ATOM 695 C C . ARG A 1 91 ? -5.396 -5.561 9.167 1.00 91.81 91 ARG A C 1
ATOM 697 O O . ARG A 1 91 ? -5.871 -6.428 8.439 1.00 91.81 91 ARG A O 1
ATOM 704 N N . VAL A 1 92 ? -4.249 -4.944 8.899 1.00 90.44 92 VAL A N 1
ATOM 705 C CA . VAL A 1 92 ? -3.391 -5.334 7.783 1.00 90.44 92 VAL A CA 1
ATOM 706 C C . VAL A 1 92 ? -2.648 -6.603 8.183 1.00 90.44 92 VAL A C 1
ATOM 708 O O . VAL A 1 92 ? -1.905 -6.599 9.160 1.00 90.44 92 VAL A O 1
ATOM 711 N N . GLU A 1 93 ? -2.870 -7.682 7.434 1.00 90.38 93 GLU A N 1
ATOM 712 C CA . GLU A 1 93 ? -2.229 -8.978 7.681 1.00 90.38 93 GLU A CA 1
ATOM 713 C C . GLU A 1 93 ? -0.713 -8.896 7.474 1.00 90.38 93 GLU A C 1
ATOM 715 O O . GLU A 1 93 ? 0.049 -9.170 8.395 1.00 90.38 93 GLU A O 1
ATOM 720 N N . ASP A 1 94 ? -0.294 -8.434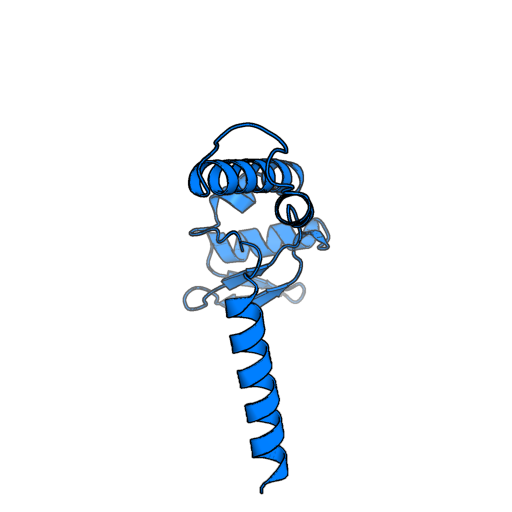 6.294 1.00 90.50 94 ASP A N 1
ATOM 721 C CA . ASP A 1 94 ? 1.110 -8.299 5.922 1.00 90.50 94 ASP A CA 1
ATOM 722 C C . ASP A 1 94 ? 1.400 -6.909 5.359 1.00 90.50 94 ASP A C 1
ATOM 724 O O . ASP A 1 94 ? 0.662 -6.371 4.529 1.00 90.50 94 ASP A O 1
ATOM 728 N N . MET A 1 95 ? 2.531 -6.341 5.778 1.00 88.50 95 MET A N 1
ATOM 729 C CA . MET A 1 95 ? 2.996 -5.039 5.317 1.00 88.50 95 MET A CA 1
ATOM 730 C C . MET A 1 95 ? 4.324 -5.168 4.582 1.00 88.50 95 MET A C 1
ATOM 732 O O . MET A 1 95 ? 5.334 -5.584 5.148 1.00 88.50 95 MET A O 1
ATOM 736 N N . ILE A 1 96 ? 4.326 -4.768 3.312 1.00 89.31 96 ILE A N 1
ATOM 737 C CA . ILE A 1 96 ? 5.498 -4.856 2.441 1.00 89.31 96 ILE A CA 1
ATOM 738 C C . ILE A 1 96 ? 6.100 -3.462 2.276 1.00 89.31 96 ILE A C 1
ATOM 740 O O . ILE A 1 96 ? 5.469 -2.564 1.721 1.00 89.31 96 ILE A O 1
ATOM 744 N N . VAL A 1 97 ? 7.345 -3.290 2.724 1.00 87.06 97 VAL A N 1
ATOM 745 C CA . VAL A 1 97 ? 8.116 -2.061 2.501 1.00 87.06 97 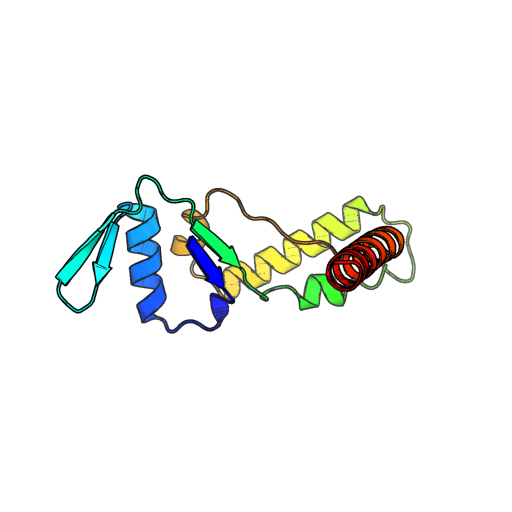VAL A CA 1
ATOM 746 C C . VAL A 1 97 ? 9.025 -2.257 1.293 1.00 87.06 97 VAL A C 1
ATOM 748 O O . VAL A 1 97 ? 9.888 -3.132 1.280 1.00 87.06 97 VAL A O 1
ATOM 751 N N . PHE A 1 98 ? 8.840 -1.435 0.262 1.00 86.62 98 PHE A N 1
ATOM 752 C CA . PHE A 1 98 ? 9.640 -1.517 -0.956 1.00 86.62 98 PHE A CA 1
ATOM 753 C C . PHE A 1 98 ? 10.992 -0.829 -0.774 1.00 86.62 98 PHE A C 1
ATOM 755 O O . PHE A 1 98 ? 11.065 0.387 -0.617 1.00 86.62 98 PHE A O 1
ATOM 762 N N . ARG A 1 99 ? 12.084 -1.593 -0.858 1.00 82.94 99 ARG A N 1
ATOM 763 C CA . ARG A 1 99 ? 13.438 -1.026 -0.912 1.00 82.94 99 ARG A CA 1
ATOM 764 C C . ARG A 1 99 ? 13.719 -0.355 -2.258 1.00 82.94 99 ARG A C 1
ATOM 766 O O . ARG A 1 99 ? 13.094 -0.658 -3.276 1.00 82.94 99 ARG A O 1
ATOM 773 N N . ARG A 1 100 ? 14.721 0.529 -2.283 1.00 82.62 100 ARG A N 1
ATOM 774 C CA . ARG A 1 100 ? 15.213 1.118 -3.535 1.00 82.62 100 ARG A CA 1
ATOM 775 C C . ARG A 1 100 ? 15.702 0.023 -4.489 1.00 82.62 100 ARG A C 1
ATOM 777 O O . ARG A 1 100 ? 16.387 -0.916 -4.079 1.00 82.62 100 ARG A O 1
ATOM 784 N N . LEU A 1 101 ? 15.404 0.205 -5.775 1.00 86.25 101 LEU A N 1
ATOM 785 C CA . LEU A 1 101 ? 15.954 -0.626 -6.841 1.00 86.25 101 LEU A CA 1
ATOM 786 C C . LEU A 1 101 ? 17.461 -0.392 -6.963 1.00 86.25 101 LEU A C 1
ATOM 788 O O . LEU A 1 101 ? 17.933 0.743 -7.057 1.00 86.25 101 LEU A O 1
ATOM 792 N N . THR A 1 102 ? 18.211 -1.483 -7.017 1.00 87.75 102 THR A N 1
ATOM 793 C CA . THR A 1 102 ? 19.627 -1.460 -7.377 1.00 87.75 102 THR A CA 1
ATOM 794 C C . THR A 1 102 ? 19.798 -1.133 -8.857 1.00 87.75 102 THR A C 1
ATOM 796 O O . THR A 1 102 ? 18.886 -1.276 -9.676 1.00 87.75 102 THR A O 1
ATOM 799 N N . ARG A 1 103 ? 21.012 -0.726 -9.242 1.00 88.69 103 ARG A N 1
ATOM 800 C CA . ARG A 1 103 ? 21.333 -0.440 -10.646 1.00 88.69 103 ARG A CA 1
ATOM 801 C C . ARG A 1 103 ? 21.116 -1.646 -11.562 1.00 88.69 103 ARG A C 1
ATOM 803 O O . ARG A 1 103 ? 20.634 -1.479 -12.680 1.00 88.69 103 ARG A O 1
ATOM 810 N N . GLU A 1 104 ? 21.429 -2.842 -11.076 1.00 92.88 104 GLU A N 1
ATOM 811 C CA . GLU A 1 104 ? 21.219 -4.088 -11.816 1.00 92.88 104 GLU A CA 1
ATOM 812 C C . GLU A 1 104 ? 19.728 -4.409 -11.984 1.00 92.88 104 GLU A C 1
ATOM 814 O O . GLU A 1 104 ? 19.294 -4.759 -13.082 1.00 92.88 104 GLU A O 1
ATOM 819 N N . GLU A 1 105 ? 18.914 -4.227 -10.939 1.00 93.12 105 GLU A N 1
ATOM 820 C CA . GLU A 1 105 ? 17.454 -4.392 -11.021 1.00 93.12 105 GLU A CA 1
ATOM 821 C C . GLU A 1 105 ? 16.832 -3.384 -11.996 1.00 93.12 105 GLU A C 1
ATOM 823 O O . GLU A 1 105 ? 16.054 -3.775 -12.866 1.00 93.12 105 GLU A O 1
ATOM 828 N N . MET A 1 106 ? 17.243 -2.111 -11.937 1.00 94.31 106 MET A N 1
ATOM 829 C CA . MET A 1 106 ? 16.799 -1.085 -12.890 1.00 94.31 106 MET A CA 1
ATOM 830 C C . MET A 1 106 ? 17.141 -1.458 -14.337 1.00 94.31 106 MET A C 1
ATOM 832 O O . MET A 1 106 ? 16.304 -1.308 -15.226 1.00 94.31 106 MET A O 1
ATOM 836 N N . LYS A 1 107 ? 18.348 -1.985 -14.587 1.00 96.50 107 LYS A N 1
ATOM 837 C CA . LYS A 1 107 ? 18.764 -2.421 -15.927 1.00 96.50 107 LYS A CA 1
ATOM 838 C C . LYS A 1 107 ? 17.910 -3.584 -16.438 1.00 96.50 107 LYS A C 1
ATOM 840 O O . LYS A 1 107 ? 17.525 -3.578 -17.608 1.00 96.50 107 LYS A O 1
ATOM 845 N N . LYS A 1 108 ? 17.589 -4.558 -15.579 1.00 97.19 108 LYS A N 1
ATOM 846 C CA . LYS A 1 108 ? 16.698 -5.681 -15.925 1.00 97.19 108 LYS A CA 1
ATOM 847 C C . LYS A 1 108 ? 15.296 -5.192 -16.282 1.00 97.19 108 LYS A C 1
ATOM 849 O O . LYS A 1 108 ? 14.772 -5.584 -17.320 1.00 97.19 108 LYS A O 1
ATOM 854 N N . ILE A 1 109 ? 14.732 -4.293 -15.474 1.00 95.56 109 ILE A N 1
ATOM 855 C CA . ILE A 1 109 ? 13.408 -3.706 -15.722 1.00 95.56 109 ILE A CA 1
ATOM 856 C C . ILE A 1 109 ? 13.401 -2.953 -17.055 1.00 95.56 109 ILE A C 1
ATOM 858 O O . ILE A 1 109 ? 12.558 -3.225 -17.906 1.00 95.56 109 ILE A O 1
ATOM 862 N N . ALA A 1 110 ? 14.377 -2.067 -17.277 1.00 96.81 110 ALA A N 1
ATOM 863 C CA . ALA A 1 110 ? 14.482 -1.304 -18.519 1.00 96.81 110 ALA A CA 1
ATOM 864 C C . ALA A 1 110 ? 14.597 -2.216 -19.750 1.00 96.81 110 ALA A C 1
ATOM 866 O O . ALA A 1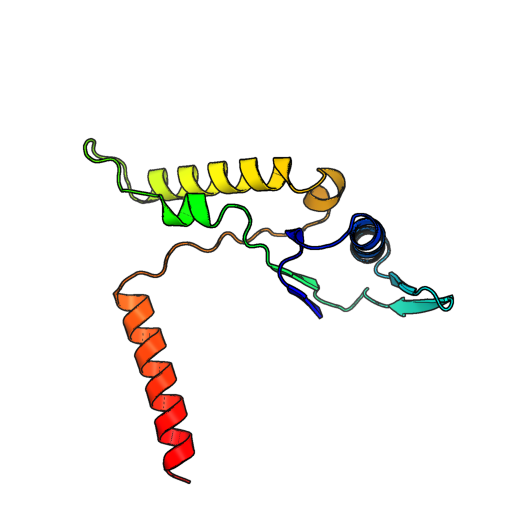 110 ? 13.961 -1.953 -20.767 1.00 96.81 110 ALA A O 1
ATOM 867 N N . SER A 1 111 ? 15.361 -3.307 -19.640 1.00 96.88 111 SER A N 1
ATOM 868 C CA . SER A 1 111 ? 15.502 -4.296 -20.717 1.00 96.88 111 SER A CA 1
ATOM 869 C C . SER A 1 111 ? 14.179 -5.009 -21.019 1.00 96.88 111 SER A C 1
ATOM 871 O O . SER A 1 111 ? 13.812 -5.151 -22.179 1.00 96.88 111 SER A O 1
ATOM 873 N N . GLY A 1 112 ? 13.419 -5.402 -19.992 1.00 96.94 112 GLY A N 1
ATOM 874 C CA . GLY A 1 112 ? 12.097 -6.009 -20.187 1.00 96.94 112 GLY A CA 1
ATOM 875 C C . GLY A 1 112 ? 11.086 -5.041 -20.813 1.00 96.94 112 GLY A C 1
ATOM 876 O O . GLY A 1 112 ? 10.307 -5.425 -21.684 1.00 96.94 112 GLY A O 1
ATOM 877 N N . MET A 1 113 ? 11.127 -3.761 -20.427 1.00 95.56 113 MET A N 1
ATOM 878 C CA . MET A 1 113 ? 10.263 -2.732 -21.018 1.00 95.56 113 MET A CA 1
ATOM 879 C C . MET A 1 113 ? 10.579 -2.499 -22.500 1.00 95.56 113 MET A C 1
ATOM 881 O O . MET A 1 113 ? 9.657 -2.397 -23.310 1.00 95.56 113 MET A O 1
ATOM 885 N N . THR A 1 114 ? 11.861 -2.433 -22.879 1.00 96.44 114 THR A N 1
ATOM 886 C CA . THR A 1 114 ? 12.249 -2.263 -24.289 1.00 96.44 114 THR A CA 1
ATOM 887 C C . THR A 1 114 ? 11.916 -3.495 -25.124 1.00 96.44 114 THR A C 1
ATOM 889 O O . THR A 1 114 ? 11.476 -3.346 -26.263 1.00 96.44 114 THR A O 1
ATOM 892 N N . GLU A 1 115 ? 12.043 -4.698 -24.562 1.00 96.81 115 GLU A N 1
ATOM 893 C CA . GLU A 1 115 ? 11.636 -5.939 -25.221 1.00 96.81 115 GLU A CA 1
ATOM 894 C C . GLU A 1 115 ? 10.123 -5.990 -25.473 1.00 96.81 115 GLU A C 1
ATOM 896 O O . GLU A 1 115 ? 9.699 -6.270 -26.596 1.00 96.81 115 GLU A O 1
ATOM 901 N N . ALA A 1 116 ? 9.303 -5.636 -24.479 1.00 95.12 116 ALA A N 1
ATOM 902 C CA . ALA A 1 116 ? 7.849 -5.574 -24.632 1.00 95.12 116 ALA A CA 1
ATOM 903 C C . ALA A 1 116 ? 7.426 -4.589 -25.738 1.00 95.12 116 ALA A C 1
ATOM 905 O O . ALA A 1 116 ? 6.518 -4.869 -26.525 1.00 95.12 116 ALA A O 1
ATOM 906 N N . VAL A 1 117 ? 8.107 -3.443 -25.843 1.00 95.62 117 VAL A N 1
ATOM 907 C CA . VAL A 1 117 ? 7.883 -2.479 -26.932 1.00 95.62 117 VAL A CA 1
ATOM 908 C C . VAL A 1 117 ? 8.318 -3.061 -28.279 1.00 95.62 117 VAL A C 1
ATOM 910 O O . VAL A 1 117 ? 7.565 -2.973 -29.248 1.00 95.62 117 VAL A O 1
ATOM 913 N N . ALA A 1 118 ? 9.491 -3.695 -28.349 1.00 95.31 118 ALA A N 1
ATOM 914 C CA . ALA A 1 118 ? 9.989 -4.316 -29.573 1.00 95.31 118 ALA A CA 1
ATOM 915 C C . ALA A 1 118 ? 9.058 -5.426 -30.088 1.00 95.31 118 ALA A C 1
ATOM 917 O O . ALA A 1 118 ? 8.842 -5.514 -31.294 1.00 95.31 118 ALA A O 1
ATOM 918 N N . GLN A 1 119 ? 8.466 -6.234 -29.200 1.00 96.19 119 GLN A N 1
ATOM 919 C CA . GLN A 1 119 ? 7.480 -7.255 -29.571 1.00 96.19 119 GLN A CA 1
ATOM 920 C C . GLN A 1 119 ? 6.236 -6.637 -30.220 1.00 96.19 119 GLN A C 1
ATOM 922 O O . GLN A 1 119 ? 5.822 -7.081 -31.286 1.00 96.19 119 GLN A O 1
ATOM 927 N N . ARG A 1 120 ? 5.687 -5.555 -29.649 1.00 94.81 120 ARG A N 1
ATOM 928 C CA . ARG A 1 120 ? 4.513 -4.861 -30.216 1.00 94.81 120 ARG A CA 1
ATOM 929 C C . ARG A 1 120 ? 4.774 -4.246 -31.591 1.00 94.81 120 ARG A C 1
ATOM 931 O O . ARG A 1 120 ? 3.832 -4.053 -32.349 1.00 94.81 120 ARG A O 1
ATOM 938 N N . MET A 1 121 ? 6.028 -3.922 -31.901 1.00 92.56 121 MET A N 1
ATOM 939 C CA . MET A 1 121 ? 6.428 -3.365 -33.197 1.00 92.56 121 MET A CA 1
ATOM 940 C C . MET A 1 121 ? 6.670 -4.432 -34.272 1.00 92.56 121 MET A C 1
ATOM 942 O O . MET A 1 121 ? 6.765 -4.084 -35.445 1.00 92.56 121 MET A O 1
ATOM 946 N N . ARG A 1 122 ? 6.810 -5.710 -33.898 1.00 87.50 122 ARG A N 1
ATOM 947 C CA . ARG A 1 122 ? 7.132 -6.787 -34.845 1.00 87.50 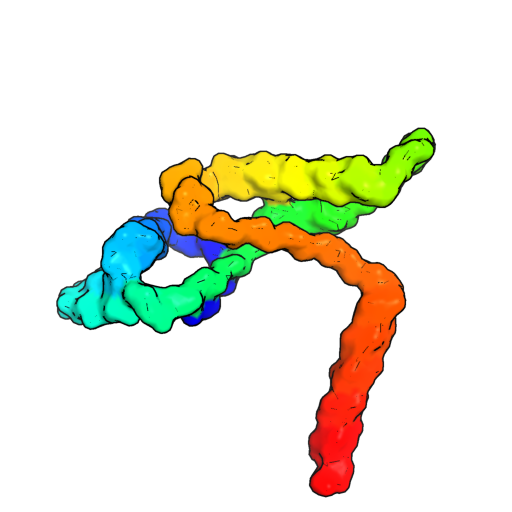122 ARG A CA 1
ATOM 948 C C . ARG A 1 122 ? 5.916 -7.409 -35.532 1.00 87.50 122 ARG A C 1
ATOM 950 O O . ARG A 1 122 ? 6.119 -7.967 -36.604 1.00 87.50 122 ARG A O 1
ATOM 957 N N . GLY A 1 123 ? 4.706 -7.224 -34.992 1.00 54.69 123 GLY A N 1
ATOM 958 C CA . GLY A 1 123 ? 3.481 -7.827 -35.532 1.00 54.69 123 GLY A CA 1
ATOM 959 C C . GLY A 1 123 ? 3.387 -9.308 -35.208 1.00 54.69 123 GLY A C 1
ATOM 960 O O . GLY A 1 123 ? 4.237 -10.075 -35.705 1.00 54.69 123 GLY A O 1
#